Protein AF-A0A936YZ00-F1 (afdb_monomer_lite)

InterPro domains:
  IPR010774 Putative nuclease YbcO [PF07102] (2-84)

pLDDT: mean 95.44, std 8.01, range [49.38, 98.81]

Secondary structure (DSSP, 8-state):
--TTPPPSS--TTT----STT-EEEEP--GGGT-BTTBPPPTTSEEEE-HHHHHHHHH-SS-HHHHHHHHHHHHHHHHHHHHHHHH-TTS-HHHHHHHHHHHHHTTPPPPPP-

Structure (mmCIF, N/CA/C/O backbone):
data_AF-A0A936YZ00-F1
#
_entry.id   AF-A0A936YZ00-F1
#
loop_
_atom_site.group_PDB
_atom_site.id
_atom_site.type_symbol
_atom_site.label_atom_id
_atom_site.label_alt_id
_atom_site.label_comp_id
_atom_site.label_asym_id
_atom_site.label_entity_id
_atom_site.label_seq_id
_atom_site.pdbx_PDB_ins_code
_atom_site.Cartn_x
_atom_site.Cartn_y
_atom_site.Cartn_z
_atom_site.occupancy
_atom_site.B_iso_or_equiv
_atom_site.auth_seq_id
_atom_site.auth_comp_id
_atom_site.auth_asym_id
_atom_site.auth_atom_id
_atom_site.pdbx_PDB_model_num
ATOM 1 N N . MET A 1 1 ? 0.949 -0.907 10.942 1.00 88.75 1 MET A N 1
ATOM 2 C CA . MET A 1 1 ? -0.526 -0.812 10.855 1.00 88.75 1 MET A CA 1
ATOM 3 C C . MET A 1 1 ? -0.929 -1.363 9.503 1.00 88.75 1 MET A C 1
ATOM 5 O O . MET A 1 1 ? -0.803 -0.614 8.557 1.00 88.75 1 MET A O 1
ATOM 9 N N . ALA A 1 2 ? -1.246 -2.648 9.351 1.00 96.44 2 ALA A N 1
ATOM 10 C CA . ALA A 1 2 ? -1.589 -3.199 8.026 1.00 96.44 2 ALA A CA 1
ATOM 11 C C . ALA A 1 2 ? -2.380 -4.504 8.132 1.00 96.44 2 ALA A C 1
ATOM 13 O O . ALA A 1 2 ? -3.330 -4.698 7.387 1.00 96.44 2 ALA A O 1
ATOM 14 N N . ARG A 1 3 ? -2.019 -5.358 9.098 1.00 94.81 3 ARG A N 1
ATOM 15 C CA . ARG A 1 3 ? -2.801 -6.547 9.444 1.00 94.81 3 ARG A CA 1
ATOM 16 C C . ARG A 1 3 ? -4.278 -6.177 9.629 1.00 94.81 3 ARG A C 1
ATOM 18 O O . ARG A 1 3 ? -4.564 -5.151 10.250 1.00 94.81 3 ARG A O 1
ATOM 25 N N . ASP A 1 4 ? -5.154 -6.996 9.056 1.00 96.94 4 ASP A N 1
ATOM 26 C CA . ASP A 1 4 ? -6.617 -6.877 9.084 1.00 96.94 4 ASP A CA 1
ATOM 27 C C . ASP A 1 4 ? -7.181 -5.612 8.412 1.00 96.94 4 ASP A C 1
ATOM 29 O O . ASP A 1 4 ? -8.368 -5.311 8.526 1.00 96.94 4 ASP A O 1
ATOM 33 N N . ARG A 1 5 ? -6.360 -4.870 7.655 1.00 98.12 5 ARG A N 1
ATOM 34 C CA . ARG A 1 5 ? -6.808 -3.725 6.849 1.00 98.12 5 ARG A CA 1
ATOM 35 C C . ARG A 1 5 ? -7.173 -4.145 5.423 1.00 98.12 5 ARG A C 1
ATOM 37 O O . ARG A 1 5 ? -6.665 -5.157 4.930 1.00 98.12 5 ARG A O 1
ATOM 44 N N . PRO A 1 6 ? -8.021 -3.374 4.719 1.00 98.50 6 PRO A N 1
ATOM 45 C CA . PRO A 1 6 ? -8.292 -3.621 3.308 1.00 98.50 6 PRO A CA 1
ATOM 46 C C . PRO A 1 6 ? -7.029 -3.459 2.454 1.00 98.50 6 PRO A C 1
ATOM 48 O O . PRO A 1 6 ? -6.168 -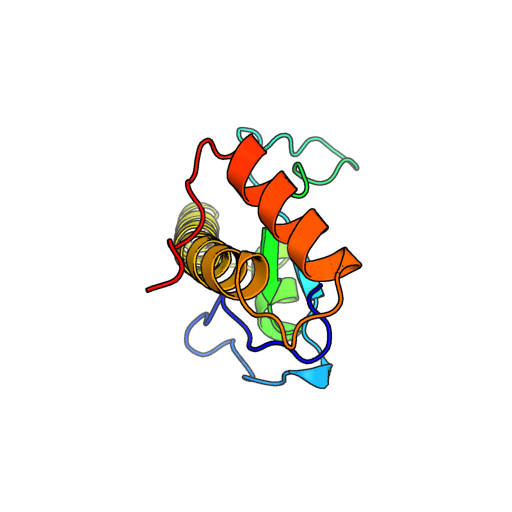2.622 2.725 1.00 98.50 6 PRO A O 1
ATOM 51 N N . CYS A 1 7 ? -6.947 -4.239 1.377 1.00 98.75 7 CYS A N 1
ATOM 52 C CA . CYS A 1 7 ? -5.958 -4.029 0.324 1.00 98.75 7 CYS A CA 1
ATOM 53 C C . CYS A 1 7 ? -6.256 -2.703 -0.392 1.00 98.75 7 CYS A C 1
ATOM 55 O O . CYS A 1 7 ? -7.347 -2.525 -0.928 1.00 98.75 7 CYS A O 1
ATOM 57 N N . LEU A 1 8 ? -5.286 -1.793 -0.432 1.00 98.81 8 LEU A N 1
ATOM 58 C CA . LEU A 1 8 ? -5.391 -0.494 -1.102 1.00 98.81 8 LEU A CA 1
ATOM 59 C C . LEU A 1 8 ? -4.719 -0.481 -2.482 1.00 98.81 8 LEU A C 1
ATOM 61 O O . LEU A 1 8 ? -5.029 0.387 -3.301 1.00 98.81 8 LEU A O 1
ATOM 65 N N . LEU A 1 9 ? -3.860 -1.468 -2.775 1.00 98.56 9 LEU A N 1
ATOM 66 C CA . LEU A 1 9 ? -3.283 -1.672 -4.110 1.00 98.56 9 LEU A CA 1
ATOM 67 C C . LEU A 1 9 ? -4.350 -1.975 -5.171 1.00 98.56 9 LEU A C 1
ATOM 69 O O . LEU A 1 9 ? -4.267 -1.439 -6.271 1.00 98.56 9 LEU A O 1
ATOM 73 N N . LEU A 1 10 ? -5.346 -2.809 -4.834 1.00 98.62 10 LEU A N 1
ATOM 74 C CA . LEU A 1 10 ? -6.518 -3.109 -5.675 1.00 98.62 10 LEU A CA 1
ATOM 75 C C . LEU A 1 10 ? -6.175 -3.426 -7.144 1.00 98.62 10 LEU A C 1
ATOM 77 O O . LEU A 1 10 ? -6.854 -2.973 -8.064 1.00 98.62 10 LEU A O 1
ATOM 81 N N . VAL A 1 11 ? -5.100 -4.187 -7.372 1.00 98.44 11 VAL A N 1
ATOM 82 C CA . VAL A 1 11 ? -4.650 -4.530 -8.726 1.00 98.44 11 VAL A CA 1
ATOM 83 C C . VAL A 1 11 ? -5.718 -5.403 -9.406 1.00 98.44 11 VAL A C 1
ATOM 85 O O . VAL A 1 11 ? -6.040 -6.472 -8.870 1.00 98.44 11 VAL A O 1
ATOM 88 N N . PRO A 1 12 ? -6.277 -4.986 -10.560 1.00 97.81 12 PRO A N 1
ATOM 89 C CA . PRO A 1 12 ? -7.318 -5.744 -11.251 1.00 97.81 12 PRO A CA 1
ATOM 90 C C . PRO A 1 12 ? -6.866 -7.167 -11.584 1.00 97.81 12 PRO A C 1
ATOM 92 O O . PRO A 1 12 ? -5.719 -7.373 -11.974 1.00 97.81 12 PRO A O 1
ATOM 95 N N . AL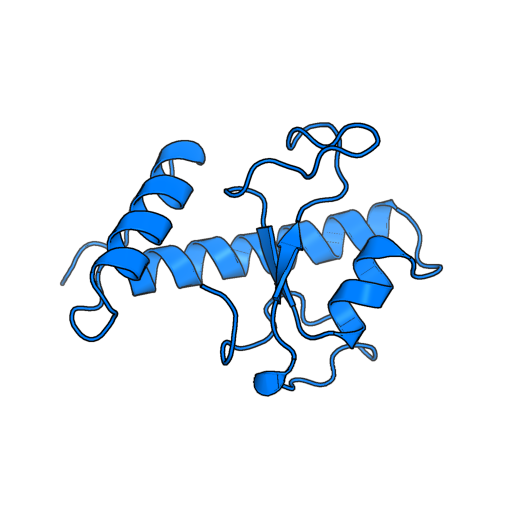A A 1 13 ? -7.767 -8.139 -11.412 1.00 97.19 13 ALA A N 1
ATOM 96 C CA . ALA A 1 13 ? -7.524 -9.576 -11.607 1.00 97.19 13 ALA A CA 1
ATOM 97 C C . ALA A 1 13 ? -6.430 -10.218 -10.718 1.00 97.19 13 ALA A C 1
ATOM 99 O O . ALA A 1 13 ? -6.187 -11.415 -10.826 1.00 97.19 13 ALA A O 1
ATOM 100 N N . VAL A 1 14 ? -5.798 -9.456 -9.817 1.00 98.56 14 VAL A N 1
ATOM 101 C CA . VAL A 1 14 ? -4.769 -9.944 -8.878 1.00 98.56 14 VAL A CA 1
ATOM 102 C C . VAL A 1 14 ? -5.248 -9.856 -7.428 1.00 98.56 14 VAL A C 1
ATOM 104 O O . VAL A 1 14 ? -4.933 -10.717 -6.608 1.00 98.56 14 VAL A O 1
ATOM 107 N N . CYS A 1 15 ? -5.992 -8.803 -7.085 1.00 98.62 15 CYS A N 1
ATOM 108 C CA . CYS A 1 15 ? -6.435 -8.554 -5.719 1.00 98.62 15 CYS A CA 1
ATOM 109 C C . CYS A 1 15 ? -7.396 -9.640 -5.223 1.00 98.62 15 CYS A C 1
ATOM 111 O O . CYS A 1 15 ? -8.455 -9.856 -5.803 1.00 98.62 15 CYS A O 1
ATOM 113 N N . THR A 1 16 ? -7.067 -10.268 -4.093 1.00 98.56 16 THR A N 1
ATOM 114 C CA . THR A 1 16 ? -7.933 -11.264 -3.438 1.00 98.56 16 THR A CA 1
ATOM 115 C C . THR A 1 16 ? -8.873 -10.654 -2.401 1.00 98.56 16 THR A C 1
ATOM 117 O O . THR A 1 16 ? -9.682 -11.367 -1.820 1.00 98.56 16 THR A O 1
ATOM 120 N N . HIS A 1 17 ? -8.737 -9.354 -2.114 1.00 98.38 17 HIS A N 1
ATOM 121 C CA . HIS A 1 17 ? -9.495 -8.618 -1.089 1.00 98.38 17 HIS A CA 1
ATOM 122 C C . HIS A 1 17 ? -9.395 -9.176 0.345 1.00 98.38 17 HIS A C 1
ATOM 124 O O . HIS A 1 17 ? -10.058 -8.676 1.250 1.00 98.38 17 HIS A O 1
ATOM 130 N N . ARG A 1 18 ? -8.518 -10.157 0.581 1.00 98.06 18 ARG A N 1
ATOM 131 C CA . ARG A 1 18 ? -8.295 -10.773 1.890 1.00 98.06 18 ARG A CA 1
ATOM 132 C C . ARG A 1 18 ? -7.548 -9.843 2.837 1.00 98.06 18 ARG A C 1
ATOM 134 O O . ARG A 1 18 ? -6.390 -9.512 2.583 1.00 98.06 18 ARG A O 1
ATOM 141 N N . THR A 1 19 ? -8.192 -9.483 3.942 1.00 98.31 19 THR A N 1
ATOM 142 C CA . THR A 1 19 ? -7.649 -8.595 4.984 1.00 98.31 19 THR A CA 1
ATOM 143 C C . THR A 1 19 ? -6.651 -9.293 5.907 1.00 98.31 19 THR A C 1
ATOM 145 O O . THR A 1 19 ? -5.695 -8.675 6.373 1.00 98.31 19 THR A O 1
ATOM 148 N N . ASP A 1 20 ? -6.814 -10.599 6.112 1.00 98.12 20 ASP A N 1
ATOM 149 C CA . ASP A 1 20 ? -5.975 -11.420 6.990 1.00 98.12 20 ASP A CA 1
ATOM 150 C C . ASP A 1 20 ? -4.546 -11.619 6.446 1.00 98.12 20 ASP A C 1
ATOM 152 O O . ASP A 1 20 ? -3.618 -11.957 7.182 1.00 98.12 20 ASP A O 1
ATOM 156 N N . THR A 1 21 ? -4.352 -11.338 5.153 1.00 98.25 21 THR A N 1
ATOM 157 C CA . THR A 1 21 ? -3.049 -11.381 4.468 1.00 98.25 21 THR A CA 1
ATOM 158 C C . THR A 1 21 ? -2.431 -10.002 4.237 1.00 98.25 21 THR A C 1
ATOM 160 O O . THR A 1 21 ? -1.377 -9.901 3.607 1.00 98.25 21 THR A O 1
ATOM 163 N N . THR A 1 22 ? -3.087 -8.930 4.687 1.00 98.62 22 THR A N 1
ATOM 164 C CA . THR A 1 22 ? -2.657 -7.567 4.376 1.00 98.62 22 THR A CA 1
ATOM 165 C C . THR A 1 22 ? -1.375 -7.194 5.115 1.00 98.62 22 THR A C 1
ATOM 167 O O . THR A 1 22 ? -1.268 -7.305 6.339 1.00 98.62 22 THR A O 1
ATOM 170 N N . VAL A 1 23 ? -0.408 -6.676 4.359 1.00 98.38 23 VAL A N 1
ATOM 171 C CA . VAL A 1 23 ? 0.880 -6.180 4.857 1.00 98.38 23 VAL A CA 1
ATOM 172 C C . VAL A 1 23 ? 1.154 -4.763 4.352 1.00 98.38 23 VAL A C 1
ATOM 174 O O . VAL A 1 23 ? 0.506 -4.278 3.423 1.00 98.38 23 VAL A O 1
ATOM 177 N N . ALA A 1 24 ? 2.108 -4.076 4.984 1.00 98.12 24 ALA A N 1
ATOM 178 C CA . ALA A 1 24 ? 2.624 -2.810 4.475 1.00 98.12 24 ALA A CA 1
ATOM 179 C C . ALA A 1 24 ? 3.590 -3.111 3.322 1.00 98.12 24 ALA A C 1
ATOM 181 O O . ALA A 1 24 ? 4.697 -3.592 3.554 1.00 98.12 24 ALA A O 1
ATOM 182 N N . CYS A 1 25 ? 3.138 -2.872 2.094 1.00 98.19 25 CYS A N 1
ATOM 183 C CA . CYS A 1 25 ? 3.916 -3.055 0.875 1.00 98.19 25 CYS A CA 1
ATOM 184 C C . CYS A 1 25 ? 4.696 -1.767 0.605 1.00 98.19 25 CYS A C 1
ATOM 186 O O . CYS A 1 25 ? 4.085 -0.716 0.391 1.00 98.19 25 CYS A O 1
ATOM 188 N N . HIS A 1 26 ? 6.024 -1.824 0.639 1.00 98.31 26 HIS A N 1
ATOM 189 C CA . HIS A 1 26 ? 6.878 -0.665 0.376 1.00 98.31 26 HIS A CA 1
ATOM 190 C C . HIS A 1 26 ? 6.990 -0.374 -1.124 1.00 98.31 26 HIS A C 1
ATOM 192 O O . HIS A 1 26 ? 6.864 -1.262 -1.963 1.00 98.31 26 HIS A O 1
ATOM 198 N N . SER A 1 27 ? 7.249 0.887 -1.462 1.00 98.25 27 SER A N 1
ATOM 199 C CA . SER A 1 27 ? 7.596 1.287 -2.825 1.00 98.25 27 SER A CA 1
ATOM 200 C C . SER A 1 27 ? 8.850 0.568 -3.331 1.00 98.25 27 SER A C 1
ATOM 202 O O . SER A 1 27 ? 9.838 0.435 -2.607 1.00 98.25 27 SER A O 1
ATOM 204 N N . ASN A 1 28 ? 8.858 0.229 -4.622 1.00 97.50 28 ASN A N 1
ATOM 205 C CA . ASN A 1 28 ? 10.042 -0.260 -5.337 1.00 97.50 28 ASN A CA 1
ATOM 206 C C . ASN A 1 28 ? 10.803 0.844 -6.099 1.00 97.50 28 ASN A C 1
ATOM 208 O O . ASN A 1 28 ? 11.713 0.551 -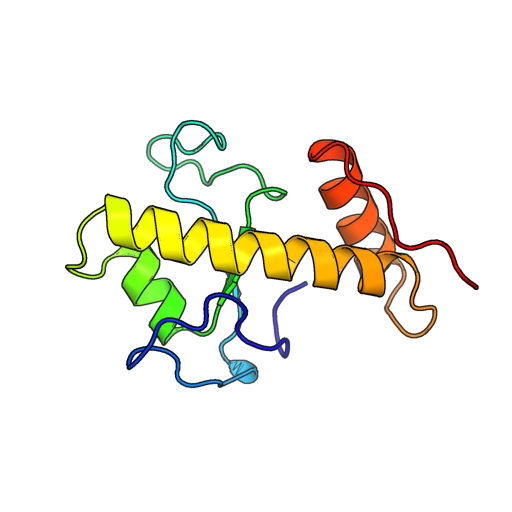6.870 1.00 97.50 28 ASN A O 1
ATOM 212 N N . LEU A 1 29 ? 10.442 2.116 -5.903 1.00 97.38 29 LEU A N 1
ATOM 213 C CA . LEU A 1 29 ? 11.032 3.258 -6.608 1.00 97.38 29 LEU A CA 1
ATOM 214 C C . LEU A 1 29 ? 12.214 3.854 -5.837 1.00 97.38 29 LEU A C 1
ATOM 216 O O . LEU A 1 29 ? 12.101 4.131 -4.643 1.00 97.38 29 LEU A O 1
ATOM 220 N N . GLY A 1 30 ? 13.322 4.115 -6.538 1.00 97.19 30 GLY A N 1
ATOM 221 C CA . GLY A 1 30 ? 14.522 4.725 -5.949 1.00 97.19 30 GLY A CA 1
ATOM 222 C C . GLY A 1 30 ? 14.274 6.116 -5.356 1.00 97.19 30 GLY A C 1
ATOM 223 O O . GLY A 1 30 ? 14.790 6.418 -4.286 1.00 97.19 30 GLY A O 1
ATOM 224 N N . GLU A 1 31 ? 13.404 6.917 -5.982 1.00 96.25 31 GLU A N 1
ATOM 225 C CA . GLU A 1 31 ? 12.993 8.249 -5.494 1.00 96.25 31 GLU A CA 1
ATOM 226 C C . GLU A 1 31 ? 12.304 8.214 -4.115 1.00 96.25 31 GLU A C 1
ATOM 228 O O . GLU A 1 31 ? 12.265 9.220 -3.418 1.00 96.25 31 GLU A O 1
ATOM 233 N N . HIS A 1 32 ? 11.810 7.045 -3.690 1.00 97.69 32 HIS A N 1
ATOM 234 C CA . HIS A 1 32 ? 11.210 6.816 -2.371 1.00 97.69 32 HIS A CA 1
ATOM 235 C C . HIS A 1 32 ? 12.211 6.226 -1.351 1.00 97.69 32 HIS A C 1
ATOM 237 O O . HIS A 1 32 ? 11.809 5.692 -0.318 1.00 97.69 32 HIS A O 1
ATOM 243 N N . GLY A 1 33 ? 13.515 6.244 -1.655 1.00 96.81 33 GLY A N 1
ATOM 244 C CA . GLY A 1 33 ? 14.577 5.735 -0.776 1.00 96.81 33 GLY A CA 1
ATOM 245 C C . GLY A 1 33 ? 14.873 4.234 -0.914 1.00 96.81 33 GLY A C 1
ATOM 246 O O . GLY A 1 33 ? 15.618 3.672 -0.105 1.00 96.81 33 GLY A O 1
ATOM 247 N N . LYS A 1 34 ? 14.312 3.556 -1.928 1.00 96.31 34 LYS A N 1
ATOM 248 C CA . LYS A 1 34 ? 14.610 2.144 -2.228 1.00 96.31 34 LYS A CA 1
ATOM 249 C C . LYS A 1 34 ? 16.040 1.999 -2.765 1.00 96.31 34 LYS A C 1
ATOM 251 O O . LYS A 1 34 ? 16.376 2.592 -3.784 1.00 96.31 34 LYS A O 1
ATOM 256 N N . ALA A 1 35 ? 16.848 1.122 -2.161 1.00 94.75 35 ALA A N 1
ATOM 257 C CA . ALA A 1 35 ? 18.194 0.800 -2.657 1.00 94.75 35 ALA A CA 1
ATOM 258 C C . ALA A 1 35 ? 18.625 -0.624 -2.264 1.00 94.75 35 ALA A C 1
ATOM 260 O O . ALA A 1 35 ? 18.617 -0.950 -1.086 1.00 94.75 35 ALA A O 1
ATOM 261 N N . GLY A 1 36 ? 19.007 -1.494 -3.207 1.00 91.50 36 GLY A N 1
ATOM 262 C CA . GLY A 1 36 ? 19.509 -2.847 -2.889 1.00 91.50 36 GLY A CA 1
ATOM 263 C C . GLY A 1 36 ? 18.621 -3.622 -1.898 1.00 91.50 36 GLY A C 1
ATOM 264 O O . GLY A 1 36 ? 17.436 -3.825 -2.163 1.00 91.50 36 GLY A O 1
ATOM 265 N N . ALA A 1 37 ? 19.169 -4.001 -0.736 1.00 91.88 37 ALA A N 1
ATOM 266 C CA . ALA A 1 37 ? 18.436 -4.668 0.353 1.00 91.88 37 ALA A CA 1
ATOM 267 C C . ALA A 1 37 ? 17.604 -3.715 1.246 1.00 91.88 37 ALA A C 1
ATOM 269 O O . ALA A 1 37 ? 16.771 -4.166 2.031 1.00 91.88 37 ALA A O 1
ATOM 270 N N . ARG A 1 38 ? 17.794 -2.394 1.129 1.00 95.12 38 ARG A N 1
ATOM 271 C CA . ARG A 1 38 ? 17.010 -1.375 1.839 1.00 95.12 38 ARG A CA 1
ATOM 272 C C . ARG A 1 38 ? 15.617 -1.248 1.216 1.00 95.12 38 ARG A C 1
ATOM 274 O O . ARG A 1 38 ? 15.476 -1.155 -0.010 1.00 95.12 38 ARG A O 1
ATOM 281 N N . LYS A 1 39 ? 14.597 -1.219 2.077 1.00 94.56 39 LYS A N 1
ATOM 282 C CA . LYS A 1 39 ? 13.208 -0.878 1.730 1.00 94.56 39 LYS A CA 1
ATOM 283 C C . LYS A 1 39 ? 13.070 0.635 1.546 1.00 94.56 39 LYS A C 1
ATOM 285 O O . LYS A 1 39 ? 13.834 1.383 2.146 1.00 94.56 39 LYS A O 1
ATOM 290 N N . ALA A 1 40 ? 12.110 1.072 0.732 1.00 97.75 40 ALA A N 1
ATOM 291 C CA . ALA A 1 40 ? 11.724 2.483 0.702 1.00 97.75 40 ALA A CA 1
ATOM 292 C C . ALA A 1 40 ? 11.348 2.981 2.108 1.00 97.75 40 ALA A C 1
ATOM 294 O O . ALA A 1 40 ? 11.048 2.173 2.992 1.00 97.75 40 ALA A O 1
ATOM 295 N N . ASP A 1 41 ? 11.360 4.296 2.309 1.00 97.12 41 ASP A N 1
ATOM 296 C CA . ASP A 1 41 ? 10.983 4.867 3.600 1.00 97.12 41 ASP A CA 1
ATOM 297 C C . ASP A 1 41 ? 9.527 4.502 3.941 1.00 97.12 41 ASP A C 1
ATOM 299 O O . ASP A 1 41 ? 8.681 4.365 3.055 1.00 97.12 41 ASP A O 1
ATOM 303 N N . ASP A 1 42 ? 9.214 4.319 5.227 1.00 96.69 42 ASP A N 1
ATOM 304 C CA . ASP A 1 42 ? 7.919 3.770 5.662 1.00 96.69 42 ASP A CA 1
ATOM 305 C C . ASP A 1 42 ? 6.713 4.623 5.239 1.00 96.69 42 ASP A C 1
ATOM 307 O O . ASP A 1 42 ? 5.614 4.089 5.043 1.00 96.69 42 ASP A O 1
ATOM 311 N N . CYS A 1 43 ? 6.909 5.937 5.064 1.00 97.56 43 CYS A N 1
ATOM 312 C CA . CYS A 1 43 ? 5.885 6.829 4.527 1.00 97.56 43 CYS A CA 1
ATOM 313 C C . CYS A 1 43 ? 5.538 6.506 3.069 1.00 97.56 43 CYS A C 1
ATOM 315 O O . CYS A 1 43 ? 4.432 6.813 2.659 1.00 97.56 43 CYS A O 1
ATOM 317 N N . TYR A 1 44 ? 6.397 5.807 2.323 1.00 98.31 44 TYR A N 1
ATOM 318 C CA . TYR A 1 44 ? 6.134 5.283 0.983 1.00 98.31 44 TYR A CA 1
ATOM 319 C C . TYR A 1 44 ? 5.775 3.796 1.031 1.00 98.31 44 TYR A C 1
ATOM 321 O O . TYR A 1 44 ? 6.401 2.944 0.388 1.00 98.31 44 TYR A O 1
ATOM 329 N N . SER A 1 45 ? 4.723 3.488 1.783 1.00 98.44 45 SER A N 1
ATOM 330 C CA . SER A 1 45 ? 4.097 2.168 1.822 1.00 98.44 45 SER A CA 1
ATOM 331 C C . SER A 1 45 ? 2.604 2.244 1.493 1.00 98.44 45 SER A C 1
ATOM 333 O O . SER A 1 45 ? 2.001 3.317 1.481 1.00 98.44 45 SER A O 1
ATOM 335 N N . THR A 1 46 ? 1.996 1.105 1.175 1.00 98.69 46 THR A N 1
ATOM 336 C CA . THR A 1 46 ? 0.547 0.957 0.999 1.00 98.69 46 THR A CA 1
ATOM 337 C C . THR A 1 46 ? 0.102 -0.412 1.501 1.00 98.69 46 THR A C 1
ATOM 339 O O . THR A 1 46 ? 0.843 -1.392 1.400 1.00 98.69 46 THR A O 1
ATOM 342 N N . TRP A 1 47 ? -1.093 -0.508 2.074 1.00 98.81 47 TRP A N 1
ATOM 343 C CA . TRP A 1 47 ? -1.669 -1.793 2.449 1.00 98.81 47 TRP A CA 1
ATOM 344 C C . TRP A 1 47 ? -1.948 -2.642 1.210 1.00 98.81 47 TRP A C 1
ATOM 346 O O . TRP A 1 47 ? -2.639 -2.217 0.283 1.00 98.81 47 TRP A O 1
ATOM 356 N N . GLY A 1 48 ? -1.453 -3.875 1.204 1.00 98.69 48 GLY A N 1
ATOM 357 C CA . GLY A 1 48 ? -1.689 -4.823 0.122 1.00 98.69 48 GLY A CA 1
ATOM 358 C C . GLY A 1 48 ? -1.882 -6.237 0.646 1.00 98.69 48 GLY A C 1
ATOM 359 O O . GLY A 1 48 ? -1.144 -6.672 1.527 1.00 98.69 48 GLY A O 1
ATOM 360 N N . CYS A 1 49 ? -2.869 -6.953 0.096 1.00 98.75 49 CYS A N 1
ATOM 361 C CA . CYS A 1 49 ? -2.998 -8.397 0.308 1.00 98.75 49 CYS A CA 1
ATOM 362 C C . CYS A 1 49 ? -1.786 -9.134 -0.284 1.00 98.75 49 CYS A C 1
ATOM 364 O O . CYS A 1 49 ? -1.116 -8.612 -1.182 1.00 98.75 49 CYS A O 1
ATOM 366 N N . ALA A 1 50 ? -1.541 -10.368 0.164 1.00 98.38 50 ALA A N 1
ATOM 367 C CA . ALA A 1 50 ? -0.368 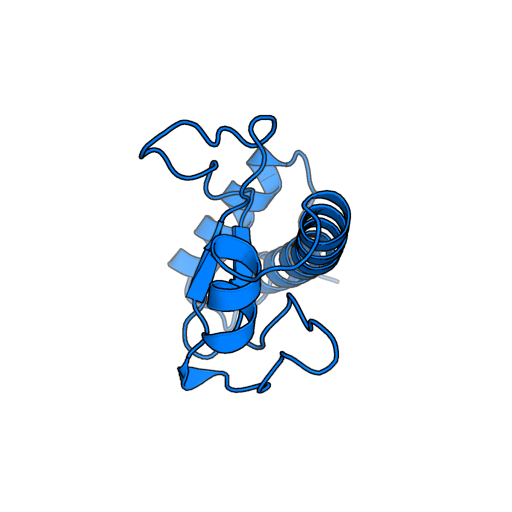-11.140 -0.253 1.00 98.38 50 ALA A CA 1
ATOM 368 C C . ALA A 1 50 ? -0.227 -11.278 -1.784 1.00 98.38 50 ALA A C 1
ATOM 370 O O . ALA A 1 50 ? 0.883 -11.179 -2.302 1.00 98.38 50 ALA A O 1
ATOM 371 N N . ALA A 1 51 ? -1.336 -11.429 -2.520 1.00 98.62 51 ALA A N 1
ATOM 372 C CA . ALA A 1 51 ? -1.314 -11.536 -3.982 1.00 98.62 51 ALA A CA 1
ATOM 373 C C . ALA A 1 51 ? -0.880 -10.227 -4.669 1.00 98.62 51 ALA A C 1
ATOM 375 O O . ALA A 1 51 ? 0.011 -10.235 -5.518 1.00 98.62 51 ALA A O 1
ATOM 376 N N . CYS A 1 52 ? -1.456 -9.086 -4.266 1.00 98.75 52 CYS A N 1
ATOM 377 C CA . CYS A 1 52 ? -1.046 -7.775 -4.783 1.00 98.75 52 CYS A CA 1
ATOM 378 C C . CYS A 1 52 ? 0.406 -7.450 -4.422 1.00 98.75 52 CYS A C 1
ATOM 380 O O . CYS A 1 52 ? 1.117 -6.867 -5.237 1.00 98.75 52 CYS A O 1
ATOM 382 N N . HIS A 1 53 ? 0.839 -7.829 -3.218 1.00 98.62 53 HIS A N 1
ATOM 383 C CA . HIS A 1 53 ? 2.212 -7.634 -2.767 1.00 98.62 53 HIS A CA 1
ATOM 384 C C . HIS A 1 53 ? 3.202 -8.421 -3.636 1.00 98.62 53 HIS A C 1
ATOM 386 O O . HIS A 1 53 ? 4.127 -7.835 -4.194 1.00 98.62 53 HIS A O 1
ATOM 392 N N . ALA A 1 54 ? 2.955 -9.719 -3.843 1.00 98.56 54 ALA A N 1
ATOM 393 C CA . ALA A 1 54 ? 3.788 -10.559 -4.702 1.00 98.56 54 ALA A CA 1
ATOM 394 C C . ALA A 1 54 ? 3.834 -10.040 -6.150 1.00 98.56 54 ALA A C 1
ATOM 396 O O . ALA A 1 54 ? 4.899 -9.996 -6.767 1.00 98.56 54 ALA A O 1
ATOM 397 N N . TRP A 1 55 ? 2.698 -9.586 -6.688 1.00 98.69 55 TRP A N 1
ATOM 398 C CA . TRP A 1 55 ? 2.647 -8.979 -8.019 1.00 98.69 55 TRP A CA 1
ATOM 399 C C . TRP A 1 55 ? 3.470 -7.687 -8.109 1.00 98.69 55 TRP A C 1
ATOM 401 O O . TRP A 1 55 ? 4.208 -7.497 -9.081 1.00 98.69 55 TRP A O 1
ATOM 41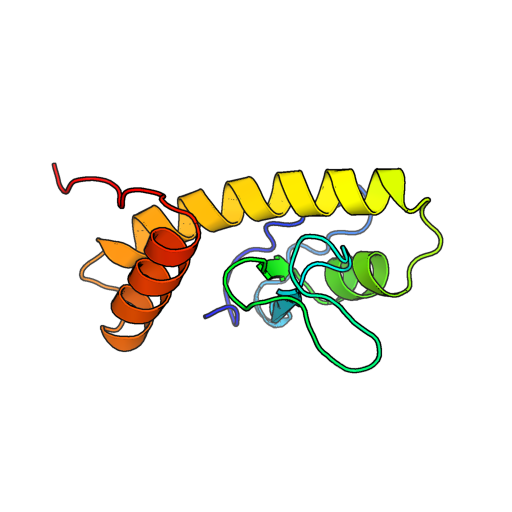1 N N . LEU A 1 56 ? 3.374 -6.813 -7.101 1.00 98.50 56 LEU A N 1
ATOM 412 C CA . LEU A 1 56 ? 4.108 -5.550 -7.066 1.00 98.50 56 LEU A CA 1
ATOM 413 C C . LEU A 1 56 ? 5.621 -5.803 -7.049 1.00 98.50 56 LEU A C 1
ATOM 415 O O . LEU A 1 56 ? 6.345 -5.232 -7.868 1.00 98.50 56 LEU A O 1
ATOM 419 N N . ASP A 1 57 ? 6.083 -6.702 -6.184 1.00 96.88 57 ASP A N 1
ATOM 420 C CA . ASP A 1 57 ? 7.511 -6.948 -5.984 1.00 96.88 57 ASP A CA 1
ATOM 421 C C . ASP A 1 57 ? 8.121 -7.804 -7.092 1.00 96.88 57 ASP A C 1
ATOM 423 O O . ASP A 1 57 ? 9.142 -7.441 -7.672 1.00 96.88 57 ASP A O 1
ATOM 427 N N . GLN A 1 58 ? 7.473 -8.915 -7.440 1.00 96.44 58 GLN A N 1
ATOM 428 C CA . GLN A 1 58 ? 8.078 -9.973 -8.257 1.00 96.44 58 GLN A CA 1
ATOM 429 C C . GLN A 1 58 ? 7.279 -10.305 -9.522 1.00 96.44 58 GLN A C 1
ATOM 431 O O . GLN A 1 58 ? 7.769 -11.028 -10.384 1.00 96.44 58 GLN A O 1
ATOM 436 N N . GLY A 1 59 ? 6.065 -9.765 -9.676 1.00 96.06 59 GLY A N 1
ATOM 437 C CA . GLY A 1 59 ? 5.205 -10.065 -10.822 1.00 96.06 59 GLY A CA 1
ATOM 438 C C . GLY A 1 59 ? 5.796 -9.629 -12.174 1.00 96.06 59 GLY A C 1
ATOM 439 O O . GLY A 1 59 ? 6.622 -8.715 -12.217 1.00 96.06 59 GLY A O 1
ATOM 440 N N . PRO A 1 60 ? 5.338 -10.210 -13.296 1.00 96.00 60 PRO A N 1
ATOM 441 C CA . PRO A 1 60 ? 5.913 -9.972 -14.625 1.00 96.00 60 PRO A CA 1
ATOM 442 C C . PRO A 1 60 ? 5.481 -8.642 -15.269 1.00 96.00 60 PRO A C 1
ATOM 444 O O . PRO A 1 60 ? 5.880 -8.335 -16.389 1.00 96.00 60 PRO A O 1
ATOM 447 N N . ALA A 1 61 ? 4.635 -7.856 -14.596 1.00 97.56 61 ALA A N 1
ATOM 448 C CA . ALA A 1 61 ? 4.111 -6.607 -15.136 1.00 97.56 61 ALA A CA 1
ATOM 449 C C . ALA A 1 61 ? 5.224 -5.571 -15.399 1.00 97.56 61 ALA A C 1
ATOM 451 O O . ALA A 1 61 ? 6.151 -5.452 -14.589 1.00 97.56 61 ALA A O 1
ATOM 452 N N . PRO A 1 62 ? 5.108 -4.751 -16.463 1.00 98.19 62 PRO A N 1
ATOM 453 C CA . PRO A 1 62 ? 6.055 -3.676 -16.731 1.00 98.19 62 PRO A CA 1
ATOM 454 C C . PRO A 1 62 ? 6.215 -2.724 -15.539 1.00 98.19 62 PRO A C 1
ATOM 456 O O . PRO A 1 62 ? 5.236 -2.358 -14.881 1.00 98.19 62 PRO A O 1
ATOM 459 N N . ALA A 1 63 ? 7.438 -2.237 -15.310 1.00 97.06 63 ALA A N 1
ATOM 460 C CA . ALA A 1 63 ? 7.755 -1.350 -14.185 1.00 97.06 63 ALA A CA 1
ATOM 461 C C . ALA A 1 63 ? 6.842 -0.111 -14.117 1.00 97.06 63 ALA A C 1
ATOM 463 O O . ALA A 1 63 ? 6.406 0.290 -13.038 1.00 97.06 63 ALA A O 1
ATOM 464 N N . ARG A 1 64 ? 6.471 0.458 -15.273 1.00 97.75 64 ARG A N 1
ATOM 465 C CA . ARG A 1 64 ? 5.532 1.589 -15.356 1.00 97.75 64 ARG A CA 1
ATOM 466 C C . ARG A 1 64 ? 4.144 1.246 -14.805 1.00 97.75 64 ARG A C 1
ATOM 468 O O . ARG A 1 64 ? 3.542 2.074 -14.127 1.00 97.75 64 ARG A O 1
ATOM 475 N N . GLN A 1 65 ? 3.643 0.041 -15.072 1.00 98.31 65 GLN A N 1
ATOM 476 C CA . GLN A 1 65 ? 2.341 -0.412 -14.577 1.00 98.31 65 GLN A CA 1
ATOM 477 C C . GLN A 1 65 ? 2.376 -0.622 -13.062 1.00 98.31 65 GLN A C 1
ATOM 479 O O . GLN A 1 65 ? 1.473 -0.176 -12.356 1.00 98.31 65 GLN A O 1
ATOM 484 N N . LYS A 1 66 ? 3.453 -1.228 -12.553 1.00 98.50 66 LYS A N 1
ATOM 485 C CA . LYS A 1 66 ? 3.690 -1.385 -11.113 1.00 98.50 66 LYS A CA 1
ATOM 486 C C . LYS A 1 66 ? 3.788 -0.036 -10.402 1.00 98.50 66 LYS A C 1
ATOM 488 O O . LYS A 1 66 ? 3.145 0.152 -9.373 1.00 98.50 66 LYS A O 1
ATOM 493 N N . ARG A 1 67 ? 4.513 0.928 -10.987 1.00 98.50 67 ARG A N 1
ATOM 494 C CA . ARG A 1 67 ? 4.580 2.312 -10.494 1.00 98.50 67 ARG A CA 1
ATOM 495 C C . ARG A 1 67 ? 3.190 2.933 -10.415 1.00 98.50 67 ARG A C 1
ATOM 497 O O . ARG A 1 67 ? 2.834 3.466 -9.372 1.00 98.50 67 ARG A O 1
ATOM 504 N N . PHE A 1 68 ? 2.397 2.845 -11.483 1.00 98.50 68 PHE A N 1
ATOM 505 C CA . PHE A 1 68 ? 1.037 3.388 -11.495 1.00 98.50 68 PHE A CA 1
ATOM 506 C C . PHE A 1 68 ? 0.164 2.770 -10.393 1.00 98.50 68 PHE A C 1
ATOM 508 O O . PHE A 1 68 ? -0.426 3.502 -9.601 1.00 98.50 68 PHE A O 1
ATOM 515 N N . ALA A 1 69 ? 0.151 1.438 -10.287 1.00 98.56 69 ALA A N 1
ATOM 516 C CA . ALA A 1 69 ? -0.608 0.725 -9.263 1.00 98.56 69 ALA A CA 1
ATOM 517 C C . ALA A 1 69 ? -0.182 1.123 -7.841 1.00 98.56 69 ALA A C 1
ATOM 519 O O . ALA A 1 69 ? -1.037 1.411 -7.001 1.00 98.56 69 ALA A O 1
ATOM 520 N N . PHE A 1 70 ? 1.129 1.204 -7.587 1.00 98.75 70 PHE A N 1
ATOM 521 C CA . PHE A 1 70 ? 1.652 1.654 -6.301 1.00 98.75 70 PHE A CA 1
ATOM 522 C C . PHE A 1 70 ? 1.210 3.083 -5.986 1.00 98.75 70 PHE A C 1
ATOM 524 O O . PHE A 1 70 ? 0.654 3.307 -4.920 1.00 98.75 70 PHE A O 1
ATOM 531 N N . MET A 1 71 ? 1.386 4.038 -6.906 1.00 98.62 71 MET A N 1
ATOM 532 C CA . MET A 1 71 ? 1.013 5.437 -6.662 1.00 98.62 71 MET A CA 1
ATOM 533 C C . MET A 1 71 ? -0.491 5.594 -6.404 1.00 98.62 71 MET A C 1
ATOM 535 O O . MET A 1 71 ? -0.883 6.316 -5.490 1.00 98.62 71 MET A O 1
ATOM 539 N N . SER A 1 72 ? -1.343 4.874 -7.144 1.00 98.62 72 SER A N 1
ATOM 540 C CA . SER A 1 72 ? -2.786 4.855 -6.878 1.00 98.62 72 SER A CA 1
ATOM 541 C C . SER A 1 72 ? -3.118 4.261 -5.505 1.00 98.62 72 SER A C 1
ATOM 543 O O . SER A 1 72 ? -3.939 4.815 -4.775 1.00 98.62 72 SER A O 1
ATOM 545 N N . GLY A 1 73 ? -2.487 3.146 -5.124 1.00 98.75 73 GLY A N 1
ATOM 546 C CA . GLY A 1 73 ? -2.672 2.545 -3.799 1.00 98.75 73 GLY A CA 1
ATOM 547 C C . GLY A 1 73 ? -2.116 3.407 -2.666 1.00 98.75 73 GLY A C 1
ATOM 548 O O . GLY A 1 73 ? -2.699 3.472 -1.585 1.00 98.75 73 GLY A O 1
ATOM 549 N N . HIS A 1 74 ? -1.025 4.123 -2.911 1.00 98.69 74 HIS A N 1
ATOM 550 C CA . HIS A 1 74 ? -0.407 5.019 -1.948 1.00 98.69 74 HIS A CA 1
ATOM 551 C C . HIS A 1 74 ? -1.258 6.276 -1.713 1.00 98.69 74 HIS A C 1
ATOM 553 O O . HIS A 1 74 ? -1.449 6.678 -0.570 1.00 98.69 74 HIS A O 1
ATOM 559 N N . ALA A 1 75 ? -1.899 6.826 -2.749 1.00 98.31 75 ALA A N 1
ATOM 560 C CA . ALA A 1 75 ? -2.885 7.895 -2.572 1.00 98.31 75 ALA A CA 1
ATOM 561 C C . ALA A 1 75 ? -4.037 7.464 -1.641 1.00 98.31 75 ALA A C 1
ATOM 563 O O . ALA A 1 75 ? -4.418 8.201 -0.731 1.00 98.31 75 ALA A O 1
ATOM 564 N N . ARG A 1 76 ? -4.541 6.231 -1.796 1.00 98.62 76 ARG A N 1
ATOM 565 C CA . ARG A 1 76 ? -5.536 5.655 -0.871 1.00 98.62 76 ARG A CA 1
ATOM 566 C C . ARG A 1 76 ? -4.968 5.449 0.534 1.00 98.62 76 ARG A C 1
ATOM 568 O O . ARG A 1 76 ? -5.678 5.665 1.511 1.00 98.62 76 ARG A O 1
ATOM 575 N N . GLN A 1 77 ? -3.695 5.068 0.645 1.00 98.62 77 GLN A N 1
ATOM 576 C CA . GLN A 1 77 ? -3.017 4.918 1.933 1.00 98.62 77 GLN A CA 1
ATOM 577 C C . GLN A 1 77 ? -2.950 6.239 2.700 1.00 98.62 77 GLN A C 1
ATOM 579 O O . GLN A 1 77 ? -3.203 6.248 3.904 1.00 98.62 77 GLN A O 1
ATOM 584 N N . VAL A 1 78 ? -2.654 7.345 2.014 1.00 98.25 78 VAL A N 1
ATOM 585 C CA . VAL A 1 78 ? -2.637 8.683 2.619 1.00 98.25 78 VAL A CA 1
ATOM 586 C C . VAL A 1 78 ? -4.018 9.045 3.164 1.00 98.25 78 VAL A C 1
ATOM 588 O O . VAL A 1 78 ? -4.114 9.504 4.299 1.00 98.25 78 VAL A O 1
ATOM 591 N N . LEU A 1 79 ? -5.095 8.775 2.418 1.00 97.44 79 LEU A N 1
ATOM 592 C CA . LEU A 1 79 ? -6.464 8.982 2.911 1.00 97.44 79 LEU A CA 1
ATOM 593 C C . LEU A 1 79 ? -6.765 8.123 4.147 1.00 97.44 79 LEU A C 1
ATOM 595 O O . LEU A 1 79 ? -7.295 8.630 5.134 1.00 97.44 79 LEU A O 1
ATOM 599 N N . ALA A 1 80 ? -6.361 6.853 4.134 1.00 97.38 80 ALA A N 1
ATOM 600 C CA . ALA A 1 80 ? -6.540 5.965 5.278 1.00 97.38 80 ALA A CA 1
ATOM 601 C C . ALA A 1 80 ? -5.747 6.433 6.514 1.00 97.38 80 ALA A C 1
ATOM 603 O O . ALA A 1 80 ? -6.247 6.365 7.634 1.00 97.38 80 ALA A O 1
ATOM 604 N N . TRP A 1 81 ? -4.526 6.949 6.335 1.00 97.75 81 TRP A N 1
ATOM 605 C CA . TRP A 1 81 ? -3.756 7.537 7.434 1.00 97.75 81 TRP A CA 1
ATOM 606 C C . TRP A 1 81 ? -4.367 8.829 7.955 1.00 97.75 81 TRP A C 1
ATOM 608 O O . TRP A 1 81 ? -4.355 9.032 9.165 1.00 97.75 81 TRP A O 1
ATOM 618 N N . ARG A 1 82 ? -4.929 9.676 7.087 1.00 96.94 82 ARG A N 1
ATOM 619 C CA . ARG A 1 82 ? -5.651 10.878 7.523 1.00 96.94 82 ARG A CA 1
ATOM 620 C C . ARG A 1 82 ? -6.821 10.540 8.441 1.00 96.94 82 ARG A C 1
ATOM 622 O O . ARG A 1 82 ? -6.986 11.221 9.443 1.00 96.94 82 ARG A O 1
ATOM 629 N N . GLN A 1 83 ? -7.572 9.486 8.123 1.00 95.75 83 GLN A N 1
ATOM 630 C CA . GLN A 1 83 ? -8.651 8.990 8.978 1.00 95.75 83 GLN A CA 1
ATOM 631 C C . GLN A 1 83 ? -8.110 8.396 10.286 1.00 95.75 83 GLN A C 1
ATOM 633 O O . GLN A 1 83 ? -8.545 8.785 11.363 1.00 95.75 83 GLN A O 1
ATOM 638 N N . ILE A 1 84 ? -7.116 7.500 10.219 1.00 96.12 84 ILE A N 1
ATOM 639 C CA . ILE A 1 84 ? -6.527 6.885 11.424 1.00 96.12 84 ILE A CA 1
ATOM 640 C C . ILE A 1 84 ? -5.948 7.938 12.370 1.00 96.12 84 ILE A C 1
ATOM 642 O O . ILE A 1 84 ? -6.022 7.778 13.582 1.00 96.12 84 ILE A O 1
ATOM 646 N N . ALA A 1 85 ? -5.333 8.998 11.845 1.00 96.31 85 ALA A N 1
ATOM 647 C CA . ALA A 1 85 ? -4.707 10.027 12.667 1.00 96.31 85 ALA A CA 1
ATOM 648 C C . ALA A 1 85 ? -5.710 10.736 13.594 1.00 96.31 85 ALA A C 1
ATOM 650 O O . ALA A 1 85 ? -5.302 11.198 14.660 1.00 96.31 85 ALA A O 1
ATOM 651 N N . THR A 1 86 ? -6.990 10.797 13.218 1.00 94.50 86 THR A N 1
ATOM 652 C CA . THR A 1 86 ? -8.029 11.528 13.956 1.00 94.50 86 THR A CA 1
ATOM 653 C C . THR A 1 86 ? -9.089 10.645 14.600 1.00 94.50 86 THR A C 1
ATOM 655 O O . THR A 1 86 ? -9.764 11.101 15.517 1.00 94.50 86 THR A O 1
ATOM 658 N N . ASP A 1 87 ? -9.198 9.378 14.203 1.00 95.19 87 ASP A N 1
ATOM 659 C CA . ASP A 1 87 ? -10.165 8.436 14.765 1.00 95.19 87 ASP A CA 1
ATOM 660 C C . ASP A 1 87 ? -9.824 8.083 16.229 1.00 95.19 87 ASP A C 1
ATOM 662 O O . ASP A 1 87 ? -8.800 7.445 16.478 1.00 95.19 87 ASP A O 1
ATOM 666 N N . PRO A 1 88 ? -10.647 8.456 17.229 1.00 95.88 88 PRO A N 1
ATOM 667 C CA . PRO A 1 88 ? -10.368 8.161 18.634 1.00 95.88 88 PRO A CA 1
ATOM 668 C C . PRO A 1 88 ? -10.494 6.677 19.000 1.00 95.88 88 PRO A C 1
ATOM 670 O O . PRO A 1 88 ? -10.011 6.283 20.062 1.00 95.88 88 PRO A O 1
ATOM 673 N N . THR A 1 89 ? -11.113 5.856 18.149 1.00 96.88 89 THR A N 1
ATOM 674 C CA . THR A 1 89 ? -11.247 4.407 18.359 1.00 96.88 89 THR A CA 1
ATOM 675 C C . THR A 1 89 ? -9.975 3.644 17.978 1.00 96.88 89 THR A C 1
ATOM 677 O O . THR A 1 89 ? -9.758 2.515 18.424 1.00 96.88 89 THR A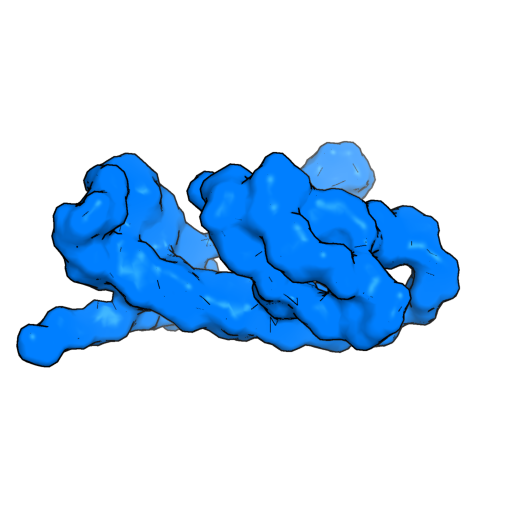 O 1
ATOM 680 N N . GLU A 1 90 ? -9.085 4.270 17.203 1.00 97.06 90 GLU A N 1
ATOM 681 C CA . GLU A 1 90 ? -7.798 3.695 16.834 1.00 97.06 90 GLU A CA 1
ATOM 682 C C . GLU A 1 90 ? -6.793 3.754 18.000 1.00 97.06 90 GLU A C 1
ATOM 684 O O . GLU A 1 90 ? -6.666 4.781 18.678 1.00 97.06 90 GLU A O 1
ATOM 689 N N . PRO A 1 91 ? -5.978 2.701 18.216 1.00 97.25 91 PRO A N 1
ATOM 690 C CA . PRO A 1 91 ? -4.928 2.722 19.228 1.00 97.25 91 PRO A CA 1
ATOM 691 C C . PRO A 1 91 ? -3.990 3.922 19.059 1.00 97.25 91 PRO A C 1
ATOM 693 O O . PRO A 1 91 ? -3.521 4.194 17.955 1.00 97.25 91 PRO A O 1
ATOM 696 N N . GLU A 1 92 ? -3.605 4.587 20.152 1.00 97.31 92 GLU A N 1
ATOM 697 C CA . GLU A 1 92 ? -2.746 5.785 20.107 1.00 97.31 92 GLU A CA 1
ATOM 698 C C . GLU A 1 92 ? -1.466 5.575 19.282 1.00 97.31 92 GLU A C 1
ATOM 700 O O . GLU A 1 92 ? -1.103 6.410 18.452 1.00 97.31 92 GLU A O 1
ATOM 705 N N . ARG A 1 93 ? -0.813 4.415 19.434 1.00 97.38 93 ARG A N 1
ATOM 706 C CA . ARG A 1 93 ? 0.374 4.049 18.644 1.00 97.38 93 ARG A CA 1
ATOM 707 C C . ARG A 1 93 ? 0.128 4.099 17.131 1.00 97.38 93 ARG A C 1
ATOM 709 O O . ARG A 1 93 ? 1.050 4.410 16.380 1.00 97.38 93 ARG A O 1
ATOM 716 N N . PHE A 1 94 ? -1.086 3.783 16.683 1.00 97.44 94 PHE A N 1
ATOM 717 C CA . PHE A 1 94 ? -1.472 3.810 15.278 1.00 97.44 94 PHE A CA 1
ATOM 718 C C . PHE A 1 94 ? -1.732 5.242 14.819 1.00 97.44 94 PHE A C 1
ATOM 720 O O . PHE A 1 94 ? -1.130 5.677 13.838 1.00 97.44 94 PHE A O 1
ATOM 727 N N . ARG A 1 95 ? -2.487 6.019 15.598 1.00 97.25 95 ARG A N 1
ATOM 728 C CA . ARG A 1 95 ? -2.713 7.449 15.331 1.00 97.25 95 ARG A CA 1
ATOM 729 C C . ARG A 1 95 ? -1.395 8.219 15.205 1.00 97.25 95 ARG A C 1
ATOM 731 O O . ARG A 1 95 ? -1.165 8.907 14.214 1.00 97.25 95 ARG A O 1
ATOM 738 N N . ARG A 1 96 ? -0.458 8.008 16.142 1.00 96.69 96 ARG A N 1
ATOM 739 C CA . ARG A 1 96 ? 0.883 8.628 16.114 1.00 96.69 96 ARG A CA 1
ATOM 740 C C . ARG A 1 96 ? 1.716 8.185 14.912 1.00 96.69 96 ARG A C 1
ATOM 742 O O . ARG A 1 96 ? 2.435 8.998 14.339 1.00 96.69 96 ARG A O 1
ATOM 749 N N . ALA A 1 97 ? 1.658 6.908 14.535 1.00 96.69 97 ALA A N 1
ATOM 750 C CA . ALA A 1 97 ? 2.388 6.415 13.369 1.00 96.69 97 ALA A CA 1
ATOM 751 C C . ALA A 1 97 ? 1.821 6.980 12.055 1.00 96.69 97 ALA A C 1
ATOM 753 O O . ALA A 1 97 ? 2.600 7.374 11.191 1.00 96.69 97 ALA A O 1
ATOM 754 N N . ALA A 1 98 ? 0.494 7.082 11.931 1.00 97.38 98 ALA A N 1
ATOM 755 C CA . ALA A 1 98 ? -0.163 7.715 10.791 1.00 97.38 98 ALA A CA 1
ATOM 756 C C . ALA A 1 98 ? 0.197 9.207 10.707 1.00 97.38 98 ALA A C 1
ATOM 758 O O . ALA A 1 98 ? 0.614 9.673 9.651 1.00 97.38 98 ALA A O 1
ATOM 759 N N . GLY A 1 99 ? 0.155 9.926 11.834 1.00 96.44 99 GLY A N 1
ATOM 760 C CA . GLY A 1 99 ? 0.574 11.328 11.910 1.00 96.44 99 GLY A CA 1
ATOM 761 C C . GLY A 1 99 ? 2.025 11.552 11.470 1.00 96.44 99 GLY A C 1
ATOM 762 O O . GLY A 1 99 ? 2.291 12.463 10.691 1.00 96.44 99 GLY A O 1
ATOM 763 N N . ARG A 1 100 ? 2.965 10.688 11.884 1.00 96.56 100 ARG A N 1
ATOM 764 C CA . ARG A 1 100 ? 4.362 10.763 11.410 1.00 96.56 100 ARG A CA 1
ATOM 765 C C . ARG A 1 100 ? 4.485 10.517 9.908 1.00 96.56 100 ARG A C 1
ATOM 767 O O . ARG A 1 100 ? 5.216 11.244 9.244 1.00 96.56 100 ARG A O 1
ATOM 774 N N . ALA A 1 101 ? 3.782 9.517 9.372 1.00 97.12 101 ALA A N 1
ATOM 775 C CA . ALA A 1 101 ? 3.801 9.239 7.937 1.00 97.12 101 ALA A CA 1
ATOM 776 C C . ALA A 1 101 ? 3.279 10.437 7.126 1.00 97.12 101 ALA A C 1
ATOM 778 O O . ALA A 1 101 ? 3.909 10.829 6.149 1.00 97.12 101 ALA A O 1
ATOM 779 N N . LEU A 1 102 ? 2.185 11.061 7.573 1.00 97.00 102 LEU A N 1
ATOM 780 C CA . LEU A 1 102 ? 1.627 12.269 6.960 1.00 97.00 102 LEU A CA 1
ATOM 781 C C . LEU A 1 102 ? 2.600 13.454 7.025 1.00 97.00 102 LEU A C 1
ATOM 783 O O . LEU A 1 102 ? 2.818 14.109 6.009 1.00 97.00 102 LEU A O 1
ATOM 787 N N . ALA A 1 103 ? 3.243 13.680 8.175 1.00 95.25 103 ALA A N 1
ATOM 788 C CA . ALA A 1 103 ? 4.232 14.744 8.339 1.00 95.25 103 ALA A CA 1
ATOM 789 C C . ALA A 1 103 ? 5.424 14.590 7.377 1.00 95.25 103 ALA A C 1
ATOM 791 O O . ALA A 1 103 ? 5.816 15.561 6.738 1.00 95.25 103 ALA A O 1
ATOM 792 N N . HIS A 1 104 ? 5.951 13.372 7.197 1.00 95.75 104 HIS A N 1
ATOM 793 C CA . HIS A 1 104 ? 7.025 13.108 6.226 1.00 95.75 104 HIS A CA 1
ATOM 794 C C . HIS A 1 104 ? 6.623 13.391 4.773 1.00 95.75 104 HIS A C 1
ATOM 796 O O . HIS A 1 104 ? 7.481 13.697 3.950 1.00 95.75 104 HIS A O 1
ATOM 802 N N . LEU A 1 105 ? 5.331 13.288 4.458 1.00 95.00 105 LEU A N 1
ATOM 803 C CA . LEU A 1 105 ? 4.782 13.569 3.133 1.00 95.00 105 LEU A CA 1
ATOM 804 C C . LEU A 1 105 ? 4.338 15.032 2.970 1.00 95.00 105 LEU A C 1
ATOM 806 O O . LEU A 1 105 ? 3.786 15.373 1.926 1.00 95.00 105 LEU A O 1
ATOM 810 N N . ASN A 1 106 ? 4.532 15.884 3.985 1.00 92.31 106 ASN A N 1
ATOM 811 C CA . ASN A 1 106 ? 3.948 17.229 4.062 1.00 92.31 106 ASN A CA 1
ATOM 812 C C . ASN A 1 106 ? 2.420 17.228 3.835 1.00 92.31 106 ASN A C 1
ATOM 814 O O . ASN A 1 106 ? 1.862 18.142 3.231 1.00 92.31 106 ASN A O 1
ATOM 818 N N . ALA A 1 107 ? 1.734 16.178 4.295 1.00 87.38 107 ALA A N 1
ATOM 819 C CA . ALA A 1 107 ? 0.289 16.033 4.195 1.00 87.38 107 ALA A CA 1
ATOM 820 C C . ALA A 1 107 ? -0.386 16.381 5.530 1.00 87.38 107 ALA A C 1
ATOM 822 O O . ALA A 1 107 ? 0.042 15.934 6.591 1.00 87.38 107 ALA A O 1
ATOM 823 N N . THR A 1 108 ? -1.491 17.124 5.480 1.00 79.31 108 THR A N 1
ATOM 824 C CA . THR A 1 108 ? -2.296 17.441 6.672 1.00 79.31 108 THR A CA 1
ATOM 825 C C . THR A 1 108 ? -3.216 16.266 7.043 1.00 79.31 108 THR A C 1
ATOM 827 O O . THR A 1 108 ? -3.776 15.640 6.130 1.00 79.31 108 THR A O 1
ATOM 830 N N . PRO A 1 109 ? -3.403 15.947 8.341 1.00 72.12 109 PRO A N 1
ATOM 831 C CA . PRO A 1 109 ? -4.528 15.134 8.819 1.00 72.12 109 PRO A CA 1
ATOM 832 C C . PRO A 1 109 ? -5.882 15.736 8.401 1.00 72.12 109 PRO A C 1
ATOM 834 O O . PRO A 1 109 ? -5.953 16.919 8.079 1.00 72.12 109 PRO A O 1
ATOM 837 N N . LEU A 1 110 ? -6.958 14.941 8.391 1.00 70.31 110 LEU A N 1
ATOM 838 C CA . LEU A 1 110 ? -8.307 15.511 8.266 1.00 70.31 110 LEU A CA 1
ATOM 839 C C . LEU A 1 110 ? -8.634 16.241 9.571 1.00 70.31 110 LEU A C 1
ATOM 841 O O . LEU A 1 110 ? -8.444 15.661 10.633 1.00 70.31 110 LEU A O 1
ATOM 845 N N . GLU A 1 111 ? -9.090 17.490 9.516 1.00 59.28 111 GLU A N 1
ATOM 846 C CA . GLU A 1 111 ? -9.561 18.176 10.723 1.00 59.28 111 GLU A CA 1
ATOM 847 C C . GLU A 1 111 ? -10.768 17.425 11.303 1.00 59.28 111 GLU A C 1
ATOM 849 O O . GLU A 1 111 ? -11.594 16.888 10.559 1.00 59.28 111 GLU A O 1
ATOM 854 N N . ALA A 1 112 ? -10.842 17.334 12.632 1.00 54.69 112 ALA A N 1
ATOM 855 C CA . ALA A 1 112 ? -12.052 16.854 13.283 1.00 54.69 112 ALA A CA 1
ATOM 856 C C . ALA A 1 112 ? -13.135 17.924 13.089 1.00 54.69 112 ALA A C 1
ATOM 858 O O . ALA A 1 112 ? -12.920 19.071 13.481 1.00 54.69 112 ALA A O 1
ATOM 859 N N . ALA A 1 113 ? -14.237 17.552 12.434 1.00 49.38 113 ALA A N 1
ATOM 860 C CA . ALA A 1 113 ? -15.442 18.375 12.363 1.00 49.38 113 ALA A CA 1
ATOM 861 C C . ALA A 1 113 ? -16.128 18.458 13.733 1.00 49.38 113 ALA A C 1
ATOM 863 O O . ALA A 1 113 ? -16.073 17.446 14.473 1.00 49.38 113 ALA A O 1
#

Sequence (113 aa):
MARDRPCLLLVPAVCTHRTDTTVACHSNLGEHGKAGARKADDCYSTWGCAACHAWLDQGPAPARQKRFAFMSGHARQVLAWRQIATDPTEPERFRRAAGRALAHLNATPLEAA

Organism: NCBI:txid1926872

Radius of gyration: 13.89 Å; chains: 1; bounding box: 35×30×37 Å

Foldseek 3Di:
DAQQDFALLCPPPQAPRDRNQKDWQFDCDVVQVDDDVDTGDSLRTAIHGPRSSCCLPPNPDDVVVSVVSSVRRSVVVLVVLLCLLPDPVHDPVSNVVSVVSCVVVVHDRDDDD